Protein AF-A0A378MWY9-F1 (afdb_monomer_lite)

Secondary structure (DSSP, 8-state):
-HHHHHHHHHHHHHT-----PPPP-TTSPPP--EEEEEEEEEEETTEEEEEEEEGGGGTTSEEEEEEEES-HHHHHHTHHHHHHHHHTT--TTTEEEEEEEEGGGSPTT-HHHH--

Sequence (116 aa):
MKKLFAQAVIFGAFFASSAFAHNVQLNQALPAVSVAKDGELAVAGGKVSYKNWHSSSLAGKVRVIHHFAGRSSVKEKNEDLMTAIKNAGFDRSKYQTVTIVNADDAIVGTGVFVKK

InterPro domains:
  IPR006513 YtfJ-like family [PF09695] (24-115)

Radius of gyration: 20.91 Å; chains: 1; bounding box: 56×40×54 Å

Structure (mmCIF, N/CA/C/O backbone):
data_AF-A0A378MWY9-F1
#
_entry.id   AF-A0A378MWY9-F1
#
loop_
_atom_site.group_PDB
_atom_site.id
_atom_site.type_symbol
_atom_site.label_atom_id
_atom_site.label_alt_id
_atom_site.label_comp_id
_atom_site.label_asym_id
_atom_site.label_entity_id
_atom_site.label_seq_id
_atom_site.pdbx_PDB_ins_code
_atom_site.Cartn_x
_atom_site.Cartn_y
_atom_site.Cartn_z
_atom_site.occupancy
_atom_site.B_iso_or_equiv
_atom_site.auth_seq_id
_atom_site.auth_comp_id
_atom_site.auth_asym_id
_atom_site.auth_atom_id
_atom_site.pdbx_PDB_model_num
ATOM 1 N N . MET A 1 1 ? 40.219 15.656 -35.833 1.00 62.19 1 MET A N 1
ATOM 2 C CA . MET A 1 1 ? 38.951 16.008 -35.149 1.00 62.19 1 MET A CA 1
ATO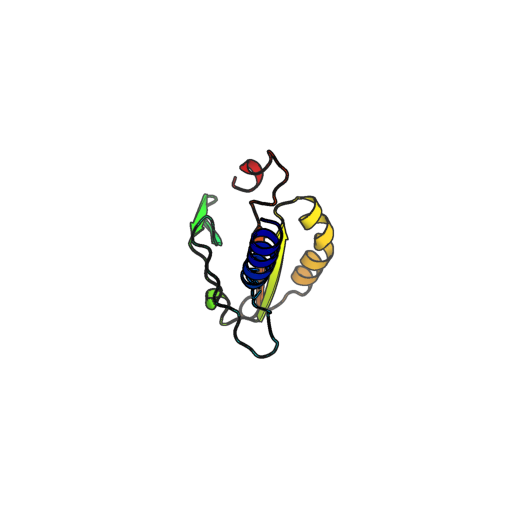M 3 C C . MET A 1 1 ? 37.851 14.958 -35.323 1.00 62.19 1 MET A C 1
ATOM 5 O O . MET A 1 1 ? 37.412 14.430 -34.315 1.00 62.19 1 MET A O 1
ATOM 9 N N . LYS A 1 2 ? 37.458 14.559 -36.546 1.00 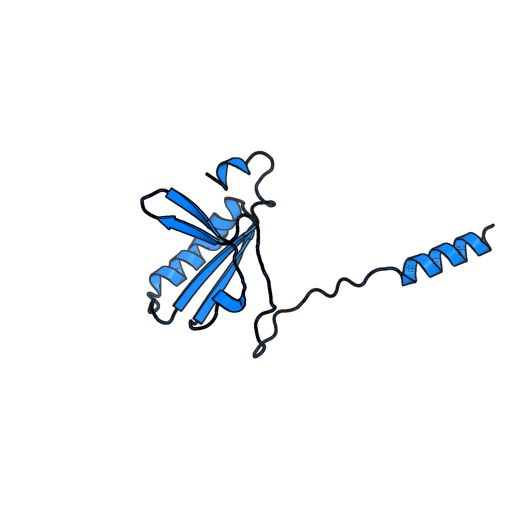66.44 2 LYS A N 1
ATOM 10 C CA . LYS A 1 2 ? 36.389 13.549 -36.762 1.00 66.44 2 LYS A CA 1
ATOM 11 C C . LYS A 1 2 ? 36.618 12.190 -36.065 1.00 66.44 2 LYS A C 1
ATOM 13 O O . LYS A 1 2 ? 35.679 11.634 -35.515 1.00 66.44 2 LYS A O 1
ATOM 18 N N . LYS A 1 3 ? 37.859 11.678 -36.034 1.00 66.31 3 LYS A N 1
ATOM 19 C CA . LYS A 1 3 ? 38.202 10.404 -35.362 1.00 66.31 3 LYS A CA 1
ATOM 20 C C . LYS A 1 3 ? 38.092 10.470 -33.831 1.00 66.31 3 LYS A C 1
ATOM 22 O O . LYS A 1 3 ? 37.568 9.545 -33.230 1.00 66.31 3 LYS A O 1
ATOM 27 N N . LEU A 1 4 ? 38.514 11.585 -33.229 1.00 74.25 4 LEU A N 1
ATOM 28 C CA . LEU A 1 4 ? 38.391 11.832 -31.785 1.00 74.25 4 LEU A CA 1
ATOM 29 C C . LEU A 1 4 ? 36.921 11.978 -31.370 1.00 74.25 4 LEU A C 1
ATOM 31 O O . LEU A 1 4 ? 36.517 11.467 -30.334 1.00 74.25 4 LEU A O 1
ATOM 35 N N . PHE A 1 5 ? 36.106 12.610 -32.221 1.00 78.12 5 PHE A N 1
ATOM 36 C CA . PHE A 1 5 ? 34.663 12.714 -32.013 1.00 78.12 5 PHE A CA 1
ATOM 37 C C . PHE A 1 5 ? 33.973 11.344 -32.096 1.00 78.12 5 PHE A C 1
ATOM 39 O O . PHE A 1 5 ? 33.188 10.996 -31.222 1.00 78.12 5 PHE A O 1
ATOM 46 N N . ALA A 1 6 ? 34.320 10.524 -33.095 1.00 76.94 6 ALA A N 1
ATOM 47 C CA . ALA A 1 6 ? 33.801 9.161 -33.214 1.00 76.94 6 ALA A CA 1
ATOM 48 C C . ALA A 1 6 ? 34.198 8.274 -32.018 1.00 76.94 6 ALA A C 1
ATOM 50 O O . ALA A 1 6 ? 33.368 7.527 -31.509 1.00 76.94 6 ALA A O 1
ATOM 51 N N . GLN A 1 7 ? 35.436 8.394 -31.524 1.00 79.19 7 GLN A N 1
ATOM 52 C CA . GLN A 1 7 ? 35.881 7.689 -30.318 1.00 79.19 7 GLN A CA 1
ATOM 53 C C . GLN A 1 7 ? 35.114 8.145 -29.070 1.00 79.19 7 GLN A C 1
ATOM 55 O O . GLN A 1 7 ? 34.676 7.297 -28.298 1.00 79.19 7 GLN A O 1
ATOM 60 N N . ALA A 1 8 ? 34.883 9.449 -28.893 1.00 81.94 8 ALA A N 1
ATOM 61 C CA . ALA A 1 8 ? 34.110 9.974 -27.766 1.00 81.94 8 ALA A CA 1
ATOM 62 C C . ALA A 1 8 ? 32.649 9.483 -27.768 1.00 81.94 8 ALA A C 1
ATOM 64 O O . ALA A 1 8 ? 32.116 9.146 -26.714 1.00 81.94 8 ALA A O 1
ATOM 65 N N . VAL A 1 9 ? 32.021 9.375 -28.945 1.00 82.88 9 VAL A N 1
ATOM 66 C CA . VAL A 1 9 ? 30.661 8.824 -29.087 1.00 82.88 9 VAL A CA 1
ATOM 67 C C . VAL A 1 9 ? 30.618 7.339 -28.711 1.00 82.88 9 VAL A C 1
ATOM 69 O O . VAL A 1 9 ? 29.719 6.920 -27.984 1.00 82.88 9 VAL A O 1
ATOM 72 N N . ILE A 1 10 ? 31.604 6.548 -29.147 1.00 79.00 10 ILE A N 1
ATOM 73 C CA . ILE A 1 10 ? 31.685 5.116 -28.816 1.00 79.00 10 ILE A CA 1
ATOM 74 C C . ILE A 1 10 ? 31.923 4.914 -27.312 1.00 79.00 10 ILE A C 1
ATOM 76 O O . ILE A 1 10 ? 31.248 4.092 -26.697 1.00 79.00 10 ILE A O 1
ATOM 80 N N . PHE A 1 11 ? 32.819 5.691 -26.693 1.00 79.25 11 PHE A N 1
ATOM 81 C CA . PHE A 1 11 ? 33.035 5.635 -25.242 1.00 79.25 11 PHE A CA 1
ATOM 82 C C . PHE A 1 11 ? 31.798 6.078 -24.448 1.00 79.25 11 PHE A C 1
ATOM 84 O O . PHE A 1 11 ? 31.466 5.442 -23.451 1.00 79.25 11 PHE A O 1
ATOM 91 N N . GLY A 1 12 ? 31.073 7.106 -24.901 1.00 77.38 12 GLY A N 1
ATOM 92 C CA . GLY A 1 12 ? 29.821 7.540 -24.271 1.00 77.38 12 GLY A CA 1
ATOM 93 C C . GLY A 1 12 ? 28.719 6.475 -24.309 1.00 77.38 12 GLY A C 1
ATOM 94 O O . GLY A 1 12 ? 27.985 6.322 -23.337 1.00 77.38 12 GLY A O 1
ATOM 95 N N . ALA A 1 13 ? 28.643 5.685 -25.385 1.00 74.88 13 ALA A N 1
ATOM 96 C CA . ALA A 1 13 ? 27.676 4.592 -25.504 1.00 74.88 13 ALA A CA 1
ATOM 97 C C . ALA A 1 13 ? 27.953 3.426 -24.531 1.00 74.88 13 ALA A C 1
ATOM 99 O O . ALA A 1 13 ? 27.009 2.800 -24.054 1.00 74.88 13 ALA A O 1
ATOM 100 N N . PHE A 1 14 ? 29.219 3.167 -24.174 1.00 70.69 14 PHE A N 1
ATOM 101 C CA . PHE A 1 14 ? 29.580 2.167 -23.154 1.00 70.69 14 PHE A CA 1
ATOM 102 C C . PHE A 1 14 ? 29.235 2.600 -21.718 1.00 70.69 14 PHE A C 1
ATOM 104 O O . PHE A 1 14 ? 29.131 1.749 -20.838 1.00 70.69 14 PHE A O 1
ATOM 111 N N . PHE A 1 15 ? 29.015 3.898 -21.482 1.00 68.06 15 PHE A N 1
ATOM 112 C CA . PHE A 1 15 ? 28.548 4.445 -20.203 1.00 68.06 15 PHE A CA 1
ATOM 113 C C . PHE A 1 15 ? 27.022 4.588 -20.120 1.00 68.06 15 PHE A C 1
ATOM 115 O O . PHE A 1 15 ? 26.515 5.192 -19.173 1.00 68.06 15 PHE A O 1
ATOM 122 N N . ALA A 1 16 ? 26.267 4.029 -21.072 1.00 71.62 16 ALA A N 1
ATOM 123 C CA . ALA A 1 16 ? 24.821 3.923 -20.941 1.00 71.62 16 ALA A CA 1
ATOM 124 C C . ALA A 1 16 ? 24.489 2.982 -19.770 1.00 71.62 16 ALA A C 1
ATOM 126 O O . ALA A 1 16 ? 24.458 1.759 -19.914 1.00 71.62 16 ALA A O 1
ATOM 127 N N . SER A 1 17 ? 24.283 3.564 -18.588 1.00 66.38 17 SER A N 1
ATOM 128 C CA . SER A 1 17 ? 23.894 2.854 -17.376 1.00 66.38 17 SER A CA 1
ATOM 129 C C . SER A 1 17 ? 22.638 2.038 -17.651 1.00 66.38 17 SER A C 1
ATOM 131 O O . SER A 1 17 ? 21.541 2.580 -17.783 1.00 66.38 17 SER A O 1
ATOM 133 N N . SER A 1 18 ? 22.796 0.721 -17.734 1.00 66.56 18 SER A N 1
ATOM 134 C CA . SER A 1 18 ? 21.660 -0.189 -17.708 1.00 66.56 18 SER A CA 1
ATOM 135 C C . SER A 1 18 ? 21.041 -0.078 -16.320 1.00 66.56 18 SER A C 1
ATOM 137 O O . SER A 1 18 ? 21.616 -0.537 -15.334 1.00 66.56 18 SER A O 1
ATOM 139 N N . ALA A 1 19 ? 19.900 0.599 -16.218 1.00 64.38 19 ALA A N 1
ATOM 140 C CA . ALA A 1 19 ? 19.130 0.607 -14.988 1.00 64.38 19 ALA A CA 1
ATOM 141 C C . ALA A 1 19 ? 18.577 -0.808 -14.778 1.00 64.38 19 ALA A C 1
ATOM 143 O O . ALA A 1 19 ? 17.622 -1.218 -15.438 1.00 64.38 19 ALA A O 1
ATOM 144 N N . PHE A 1 20 ? 19.198 -1.577 -13.884 1.00 65.12 20 PHE A N 1
ATOM 145 C CA . PHE A 1 20 ? 18.664 -2.861 -13.447 1.00 65.12 20 PHE A CA 1
ATOM 146 C C . PHE A 1 20 ? 17.429 -2.604 -12.583 1.00 65.12 20 PHE A C 1
ATOM 148 O O . PHE A 1 20 ? 17.521 -2.433 -11.369 1.00 65.12 20 PHE A O 1
ATOM 155 N N . ALA A 1 21 ? 16.260 -2.536 -13.217 1.00 69.62 21 ALA A N 1
ATOM 156 C CA . ALA A 1 21 ? 15.003 -2.532 -12.490 1.00 69.62 21 ALA A CA 1
ATOM 157 C C . ALA A 1 21 ? 14.846 -3.887 -11.782 1.00 69.62 21 ALA A C 1
ATOM 159 O O . ALA A 1 21 ? 14.890 -4.943 -12.417 1.00 69.62 21 ALA A O 1
ATOM 160 N N . HIS A 1 22 ? 14.683 -3.867 -10.459 1.00 70.25 22 HIS A N 1
ATOM 161 C CA . HIS A 1 22 ? 14.373 -5.080 -9.714 1.00 70.25 22 HIS A CA 1
ATOM 162 C C . HIS A 1 22 ? 12.980 -5.575 -10.106 1.00 70.25 22 HIS A C 1
ATOM 164 O O . HIS A 1 22 ? 11.988 -4.871 -9.929 1.00 70.25 22 HIS A O 1
ATOM 170 N N . ASN A 1 23 ? 12.910 -6.805 -10.611 1.00 79.25 23 ASN A 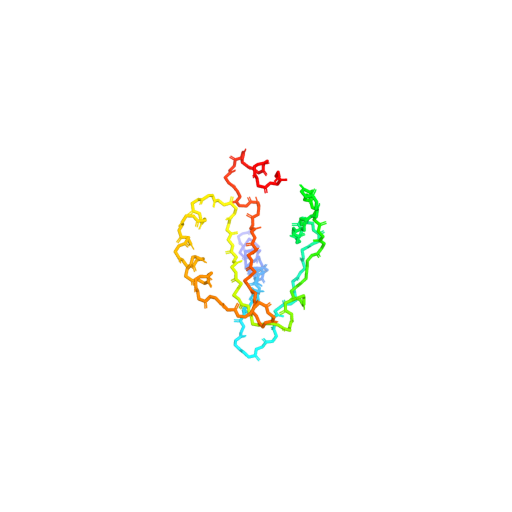N 1
ATOM 171 C CA . ASN A 1 23 ? 11.645 -7.464 -10.907 1.00 79.25 23 ASN A CA 1
ATOM 172 C C . ASN A 1 23 ? 11.154 -8.237 -9.684 1.00 79.25 23 ASN A C 1
ATOM 174 O O . ASN A 1 23 ? 11.933 -8.901 -8.999 1.00 79.25 23 ASN A O 1
ATOM 178 N N . VAL A 1 24 ? 9.846 -8.189 -9.441 1.00 85.44 24 VAL A N 1
ATOM 179 C CA . VAL A 1 24 ? 9.205 -9.097 -8.488 1.00 85.44 24 VAL A CA 1
ATOM 180 C C . VAL A 1 24 ? 9.175 -10.485 -9.117 1.00 85.44 24 VAL A C 1
ATOM 182 O O . VAL A 1 24 ? 8.676 -10.657 -10.228 1.00 85.44 24 VAL A O 1
ATOM 185 N N . GLN A 1 25 ? 9.728 -11.470 -8.416 1.00 88.50 25 GLN A N 1
ATOM 186 C CA . GLN A 1 25 ? 9.787 -12.856 -8.869 1.00 88.50 25 GLN A CA 1
ATOM 187 C C . GLN A 1 25 ? 8.909 -13.740 -7.987 1.00 88.50 25 GLN A C 1
ATOM 189 O O . GLN A 1 25 ? 8.820 -13.544 -6.774 1.00 88.50 25 GLN A O 1
ATOM 194 N N . LEU A 1 26 ? 8.265 -14.731 -8.601 1.00 91.88 26 LEU A N 1
ATOM 195 C CA . LEU A 1 26 ? 7.504 -15.734 -7.864 1.00 91.88 26 LEU A CA 1
ATOM 196 C C . LEU A 1 26 ? 8.431 -16.534 -6.940 1.00 91.88 26 LEU A C 1
ATOM 198 O O . LEU A 1 26 ? 9.564 -16.842 -7.306 1.00 91.88 26 LEU A O 1
ATOM 202 N N . ASN A 1 27 ? 7.926 -16.904 -5.762 1.00 92.25 27 ASN A N 1
ATOM 203 C CA . ASN A 1 27 ? 8.646 -17.694 -4.754 1.00 92.25 27 ASN A CA 1
ATOM 204 C C . ASN A 1 27 ? 9.962 -17.066 -4.254 1.00 92.25 27 ASN A C 1
ATOM 206 O O . ASN A 1 27 ? 10.793 -17.764 -3.680 1.00 92.25 27 ASN A O 1
ATOM 210 N N . GLN A 1 28 ? 10.152 -15.760 -4.453 1.00 90.69 28 GLN A N 1
ATOM 211 C CA . GLN A 1 28 ? 11.266 -14.995 -3.899 1.00 90.69 28 GLN A CA 1
ATOM 212 C C . GLN A 1 28 ? 10.769 -14.017 -2.836 1.00 90.69 28 GLN A C 1
ATOM 214 O O . GLN A 1 28 ? 9.598 -13.629 -2.815 1.00 90.69 28 GLN A O 1
ATOM 219 N N . ALA A 1 29 ? 11.671 -13.608 -1.944 1.00 88.00 29 ALA A N 1
ATOM 220 C CA . ALA A 1 29 ? 11.380 -12.526 -1.016 1.00 88.00 29 ALA A CA 1
ATOM 221 C C . ALA A 1 29 ? 11.095 -11.227 -1.785 1.00 88.00 29 ALA A C 1
ATOM 223 O O . ALA A 1 29 ? 11.669 -10.973 -2.847 1.00 88.00 29 ALA A O 1
ATOM 224 N N . LEU A 1 30 ? 10.220 -10.384 -1.231 1.00 87.62 30 LEU A N 1
ATOM 225 C CA . LEU A 1 30 ? 9.999 -9.053 -1.788 1.00 87.62 30 LEU A CA 1
ATOM 226 C C . LEU A 1 30 ? 11.306 -8.245 -1.741 1.00 87.62 30 LEU A C 1
ATOM 228 O O . LEU A 1 30 ? 12.004 -8.296 -0.723 1.00 87.62 30 LEU A O 1
ATOM 232 N N . PRO A 1 31 ? 11.614 -7.456 -2.786 1.00 88.50 31 PRO A N 1
ATOM 233 C CA . PRO A 1 31 ? 12.729 -6.523 -2.745 1.00 88.50 31 PRO A CA 1
ATOM 234 C C . PRO A 1 31 ? 12.661 -5.611 -1.514 1.00 88.50 31 PRO A C 1
ATOM 236 O O . PRO A 1 31 ? 11.585 -5.149 -1.111 1.00 88.50 31 PRO A O 1
ATOM 239 N N . ALA A 1 32 ? 13.820 -5.346 -0.910 1.00 89.69 32 ALA A N 1
ATOM 240 C CA . ALA A 1 32 ? 13.929 -4.405 0.195 1.00 89.69 32 ALA A CA 1
ATOM 241 C C . ALA A 1 32 ? 13.689 -2.984 -0.333 1.00 89.69 32 ALA A C 1
ATOM 243 O O . ALA A 1 32 ? 14.456 -2.477 -1.148 1.00 89.69 32 ALA A O 1
ATOM 244 N N . VAL A 1 33 ? 12.605 -2.356 0.120 1.00 87.81 33 VAL A N 1
ATOM 245 C CA . VAL A 1 33 ? 12.231 -0.988 -0.249 1.00 87.81 33 VAL A CA 1
ATOM 246 C C . VAL A 1 33 ? 11.878 -0.242 1.023 1.00 87.81 33 VAL A C 1
ATOM 248 O O . VAL A 1 33 ? 11.146 -0.765 1.866 1.00 87.81 33 VAL A O 1
ATOM 251 N N . SER A 1 34 ? 12.376 0.984 1.146 1.00 90.44 34 SER A N 1
ATOM 252 C CA . SER A 1 34 ? 12.079 1.880 2.254 1.00 90.44 34 SER A CA 1
ATOM 253 C C . SER A 1 34 ? 11.550 3.215 1.738 1.00 90.44 34 SER A C 1
ATOM 255 O O . SER A 1 34 ? 11.995 3.727 0.713 1.00 90.44 34 SER A O 1
ATOM 257 N N . VAL A 1 35 ? 10.582 3.779 2.455 1.00 87.88 35 VAL A N 1
ATOM 258 C CA . VAL A 1 35 ? 10.050 5.122 2.210 1.00 87.88 35 VAL A CA 1
ATOM 259 C C . VAL A 1 35 ? 10.217 5.908 3.502 1.00 87.88 35 VAL A C 1
ATOM 261 O O . VAL A 1 35 ? 9.472 5.719 4.464 1.00 87.88 35 VAL A O 1
ATOM 264 N N . ALA A 1 36 ? 11.259 6.737 3.545 1.00 87.75 36 ALA A N 1
ATOM 265 C CA . ALA A 1 36 ? 11.661 7.471 4.746 1.00 87.75 36 ALA A CA 1
ATOM 266 C C . ALA A 1 36 ? 10.884 8.779 4.960 1.00 87.75 36 ALA A C 1
ATOM 268 O O . ALA A 1 36 ? 10.841 9.292 6.071 1.00 87.75 36 ALA A O 1
ATOM 269 N N . LYS A 1 37 ? 10.279 9.339 3.909 1.00 85.62 37 LYS A N 1
ATOM 270 C CA . LYS A 1 37 ? 9.502 10.579 3.977 1.00 85.62 37 LYS A CA 1
ATOM 271 C C . LYS A 1 37 ? 8.070 10.293 3.563 1.00 85.62 37 LYS A C 1
ATOM 273 O O . LYS A 1 37 ? 7.868 9.690 2.517 1.00 85.62 37 LYS A O 1
ATOM 278 N N . ASP A 1 38 ? 7.112 10.742 4.372 1.00 84.94 38 ASP A N 1
ATOM 279 C CA . ASP A 1 38 ? 5.677 10.586 4.113 1.00 84.94 38 ASP A CA 1
ATOM 280 C C . ASP A 1 38 ? 5.285 9.128 3.781 1.00 84.94 38 ASP A C 1
ATOM 282 O O . ASP A 1 38 ? 4.504 8.885 2.870 1.00 84.94 38 ASP A O 1
ATOM 286 N N . GLY A 1 39 ? 5.880 8.158 4.491 1.00 88.88 39 GLY A N 1
ATOM 287 C CA . GLY A 1 39 ? 5.746 6.727 4.207 1.00 88.88 39 GLY A CA 1
ATOM 288 C C . GLY A 1 39 ? 4.359 6.165 4.525 1.00 88.88 39 GLY A C 1
ATOM 289 O O . GLY A 1 39 ? 3.412 6.310 3.761 1.00 88.88 39 GLY A O 1
ATOM 290 N N . GLU A 1 40 ? 4.227 5.458 5.644 1.00 89.44 40 GLU A N 1
ATOM 291 C CA . GLU A 1 40 ? 2.938 4.897 6.044 1.00 89.44 40 GLU A CA 1
ATOM 292 C C . GLU A 1 40 ? 2.106 5.950 6.770 1.00 89.44 40 GLU A C 1
ATOM 294 O O . GLU A 1 40 ? 2.570 6.581 7.723 1.00 89.44 40 GLU A O 1
ATOM 299 N N . LEU A 1 41 ? 0.857 6.091 6.333 1.00 88.31 41 LEU A N 1
ATOM 300 C CA . LEU A 1 41 ? -0.136 6.953 6.949 1.00 88.31 41 LEU A CA 1
ATOM 301 C C . LEU A 1 41 ? -0.783 6.230 8.137 1.00 88.31 41 LEU A C 1
ATOM 303 O O . LEU A 1 41 ? -1.381 5.165 7.980 1.00 88.31 41 LEU A O 1
ATOM 307 N N . ALA A 1 42 ? -0.691 6.820 9.325 1.00 86.56 42 ALA A N 1
ATOM 308 C CA . ALA A 1 42 ? -1.377 6.372 10.528 1.00 86.56 42 ALA A CA 1
ATOM 309 C C . ALA A 1 42 ? -2.450 7.391 10.928 1.00 86.56 42 ALA A C 1
ATOM 311 O O . ALA A 1 42 ? -2.208 8.596 10.939 1.00 86.56 42 ALA A O 1
ATOM 312 N N . VAL A 1 43 ? -3.642 6.901 11.274 1.00 84.19 43 VAL A N 1
ATOM 313 C CA . VAL A 1 43 ? -4.744 7.738 11.765 1.00 84.19 43 VAL A CA 1
ATOM 314 C C . VAL A 1 43 ? -5.034 7.363 13.209 1.00 84.19 43 VAL A C 1
ATOM 316 O O . VAL A 1 43 ? -5.462 6.244 13.489 1.00 84.19 43 VAL A O 1
ATOM 319 N N . ALA A 1 44 ? -4.816 8.303 14.126 1.00 83.56 44 ALA A N 1
ATOM 320 C CA . ALA A 1 44 ? -5.119 8.141 15.544 1.00 83.56 44 ALA A CA 1
ATOM 321 C C . ALA A 1 44 ? -5.894 9.364 16.047 1.00 83.56 44 ALA A C 1
ATOM 323 O O . ALA A 1 44 ? -5.423 10.495 15.943 1.00 83.56 44 ALA A O 1
ATOM 324 N N . GLY A 1 45 ? -7.108 9.147 16.565 1.00 84.00 45 GLY A N 1
ATOM 325 C CA . GLY A 1 45 ? -7.948 10.226 17.102 1.00 84.00 45 GLY A CA 1
ATOM 326 C C . GLY A 1 45 ? -8.259 11.338 16.090 1.00 84.00 45 GLY A C 1
ATOM 327 O O . GLY A 1 45 ? -8.283 12.507 16.459 1.00 84.00 45 GLY A O 1
ATOM 328 N N . GLY A 1 46 ? -8.415 10.991 14.806 1.00 84.94 46 GLY A N 1
ATOM 329 C CA . GLY A 1 46 ? -8.666 11.951 13.722 1.00 84.94 46 GLY A CA 1
ATOM 330 C C . GLY A 1 46 ? -7.439 12.742 13.257 1.00 84.94 46 GLY A C 1
ATOM 331 O O . GLY A 1 46 ? -7.555 13.538 12.330 1.00 84.94 46 GLY A O 1
ATOM 332 N N . LYS A 1 47 ? -6.263 12.522 13.856 1.00 85.19 47 LYS A N 1
ATOM 333 C CA . LYS A 1 47 ? -5.001 13.115 13.405 1.00 85.19 47 LYS A CA 1
ATOM 334 C C . LYS A 1 47 ? -4.263 12.145 12.495 1.00 85.19 47 LYS A C 1
ATOM 336 O O . LYS A 1 47 ? -4.102 10.971 12.832 1.00 85.19 47 LYS A O 1
ATOM 341 N N . VAL A 1 48 ? -3.808 12.668 11.363 1.00 86.00 48 VAL A N 1
ATOM 342 C CA . VAL A 1 48 ? -2.958 11.958 10.410 1.00 86.00 48 VAL A CA 1
ATOM 343 C C . VAL A 1 48 ? -1.499 12.160 10.808 1.00 86.00 48 VAL A C 1
ATOM 34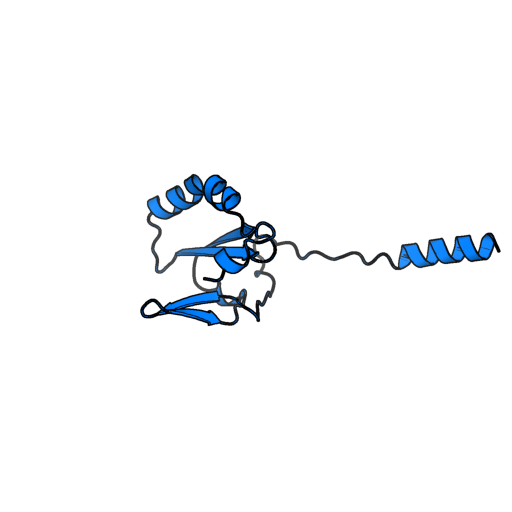5 O O . VAL A 1 48 ? -1.060 13.289 11.031 1.00 86.00 48 VAL A O 1
ATOM 348 N N . SER A 1 49 ? -0.743 11.072 10.899 1.00 88.94 49 SER A N 1
ATOM 349 C CA . SER A 1 49 ? 0.710 11.097 11.045 1.00 88.94 49 SER A CA 1
ATOM 350 C C . SER A 1 49 ? 1.365 10.187 10.014 1.00 88.94 49 SER A C 1
ATOM 352 O O . SER A 1 49 ? 0.765 9.224 9.537 1.00 88.94 49 SER A O 1
ATOM 354 N N . TYR A 1 50 ? 2.607 10.506 9.664 1.00 89.50 50 TYR A N 1
ATOM 355 C CA . TYR A 1 50 ? 3.404 9.719 8.734 1.00 89.50 50 TYR A CA 1
ATOM 356 C C . TYR A 1 50 ? 4.565 9.081 9.482 1.00 89.50 50 TYR A C 1
ATOM 358 O O . TYR A 1 50 ? 5.205 9.723 10.318 1.00 89.50 50 TYR A O 1
ATOM 366 N N . LYS A 1 51 ? 4.851 7.823 9.166 1.00 91.12 51 LYS A N 1
ATOM 367 C CA . LYS A 1 51 ? 6.023 7.106 9.675 1.00 91.12 51 LYS A CA 1
ATOM 368 C C . LYS A 1 51 ? 6.802 6.486 8.524 1.00 91.12 51 LYS A C 1
ATOM 370 O O . LYS A 1 51 ? 6.257 6.247 7.447 1.00 91.12 51 LYS A O 1
ATOM 375 N N . ASN A 1 52 ? 8.071 6.187 8.770 1.00 92.69 52 ASN A N 1
ATOM 376 C CA . ASN A 1 52 ? 8.883 5.449 7.810 1.00 92.69 52 ASN A CA 1
ATOM 377 C C . ASN A 1 52 ? 8.224 4.099 7.517 1.00 92.69 52 ASN A C 1
ATOM 379 O O . ASN A 1 52 ? 7.766 3.408 8.430 1.00 92.69 52 ASN A O 1
ATOM 383 N N . TRP A 1 53 ? 8.209 3.719 6.246 1.00 92.44 53 TRP A N 1
ATOM 384 C CA . TRP A 1 53 ? 7.679 2.436 5.803 1.00 92.44 53 TRP A CA 1
ATOM 385 C C . TRP A 1 53 ? 8.789 1.573 5.204 1.00 92.44 53 TRP A C 1
ATOM 387 O O . TRP A 1 53 ? 9.712 2.091 4.576 1.00 92.44 53 TRP A O 1
ATOM 397 N N . HIS A 1 54 ? 8.700 0.256 5.393 1.00 93.31 54 HIS A N 1
ATOM 398 C CA . HIS A 1 54 ? 9.639 -0.714 4.830 1.00 93.31 54 HIS A CA 1
ATOM 399 C C . HIS A 1 54 ? 8.892 -1.950 4.314 1.00 93.31 54 HIS A C 1
ATOM 401 O O . HIS A 1 54 ? 7.965 -2.424 4.978 1.00 93.31 54 HIS A O 1
ATOM 407 N N . SER A 1 55 ? 9.312 -2.525 3.184 1.00 91.56 55 SER A N 1
ATOM 408 C CA . SER A 1 55 ? 8.658 -3.699 2.577 1.00 91.56 55 SER A CA 1
ATOM 409 C C . SER A 1 55 ? 8.663 -4.940 3.479 1.00 91.56 55 SER A C 1
ATOM 411 O O . SER A 1 55 ? 7.745 -5.752 3.418 1.00 91.56 55 SER A O 1
ATOM 413 N N . SER A 1 56 ? 9.625 -5.059 4.396 1.00 91.94 56 SER A N 1
ATOM 414 C CA . SER A 1 56 ? 9.649 -6.126 5.415 1.00 91.94 56 SER A CA 1
ATOM 415 C C . SER A 1 56 ? 8.473 -6.073 6.402 1.00 91.94 56 SER A C 1
ATOM 417 O O . SER A 1 56 ? 8.112 -7.105 6.965 1.00 91.94 56 SER A O 1
ATOM 419 N N . SER A 1 57 ? 7.811 -4.918 6.569 1.00 91.06 57 SER A N 1
ATOM 420 C CA . SER A 1 57 ? 6.571 -4.805 7.363 1.00 91.06 57 SER A CA 1
ATOM 421 C C . SER A 1 57 ? 5.406 -5.613 6.770 1.00 91.06 57 SER A C 1
ATOM 423 O O . SER A 1 57 ? 4.393 -5.857 7.431 1.00 91.06 57 SER A O 1
ATOM 425 N N . LEU A 1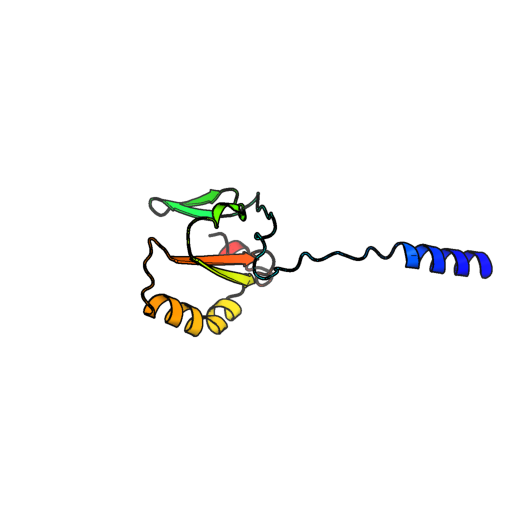 58 ? 5.553 -6.067 5.521 1.00 91.81 58 LEU A N 1
ATOM 426 C CA . LEU A 1 58 ? 4.589 -6.892 4.806 1.00 91.81 58 LEU A CA 1
ATOM 427 C C . LEU A 1 58 ? 4.698 -8.387 5.130 1.00 91.81 58 LEU A C 1
ATOM 429 O O . LEU A 1 58 ? 4.031 -9.192 4.487 1.00 91.81 58 LEU A O 1
ATOM 433 N N . ALA A 1 59 ? 5.502 -8.799 6.107 1.00 91.62 59 ALA A N 1
ATOM 434 C CA . ALA A 1 59 ? 5.518 -10.189 6.556 1.00 91.62 59 ALA A CA 1
ATOM 435 C C . ALA A 1 59 ? 4.227 -10.562 7.325 1.00 91.62 59 ALA A C 1
ATOM 437 O O . ALA A 1 59 ? 3.467 -9.701 7.782 1.00 91.62 59 ALA A O 1
ATOM 438 N N . GLY A 1 60 ? 3.932 -11.860 7.435 1.00 93.81 60 GLY A N 1
ATOM 439 C CA . GLY A 1 60 ? 2.935 -12.405 8.375 1.00 93.81 60 GLY A CA 1
ATOM 440 C C . GLY A 1 60 ? 1.459 -12.419 7.946 1.00 93.81 60 GLY A C 1
ATOM 441 O O . GLY A 1 60 ? 0.633 -12.940 8.684 1.00 93.81 60 GLY A O 1
ATOM 442 N N . LYS A 1 61 ? 1.105 -11.892 6.769 1.00 95.25 61 LYS A N 1
ATOM 443 C CA . LYS A 1 61 ? -0.252 -11.960 6.188 1.00 95.25 61 LYS A CA 1
ATOM 444 C C . LYS A 1 61 ? -0.164 -12.089 4.673 1.00 95.25 61 LYS A C 1
ATOM 446 O O . LYS A 1 61 ? 0.795 -11.605 4.067 1.00 95.25 61 LYS A O 1
ATOM 451 N N . VAL A 1 62 ? -1.195 -12.663 4.068 1.00 95.25 62 VAL A N 1
ATOM 452 C CA . VAL A 1 62 ? -1.428 -12.593 2.624 1.00 95.25 62 VAL A CA 1
ATOM 453 C C . VAL A 1 62 ? -1.845 -11.169 2.269 1.00 95.25 62 VAL A C 1
ATOM 455 O O . VAL A 1 62 ? -2.633 -10.548 2.984 1.00 95.25 62 VAL A O 1
ATOM 458 N N . ARG A 1 63 ? -1.296 -10.620 1.186 1.00 94.62 63 ARG A N 1
ATOM 459 C CA . ARG A 1 63 ? -1.534 -9.225 0.815 1.00 94.62 63 ARG A CA 1
ATOM 460 C C . ARG A 1 63 ? -1.735 -9.067 -0.681 1.00 94.62 63 ARG A C 1
ATOM 462 O O . ARG A 1 63 ? -1.062 -9.718 -1.471 1.00 94.62 63 ARG A O 1
ATOM 469 N N . VAL A 1 64 ? -2.626 -8.150 -1.044 1.00 93.19 64 VAL A N 1
ATOM 470 C CA . VAL A 1 64 ? -2.653 -7.541 -2.379 1.00 93.19 64 VAL A CA 1
A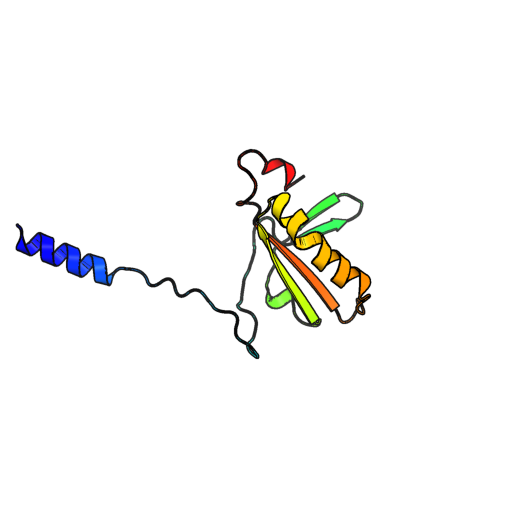TOM 471 C C . VAL A 1 64 ? -1.976 -6.184 -2.252 1.00 93.19 64 VAL A C 1
ATOM 473 O O . VAL A 1 64 ? -2.358 -5.394 -1.387 1.00 93.19 64 VAL A O 1
ATOM 476 N N . ILE A 1 65 ? -0.956 -5.939 -3.074 1.00 90.94 65 ILE A N 1
ATOM 477 C CA . ILE A 1 65 ? -0.211 -4.679 -3.085 1.00 90.94 65 ILE A CA 1
ATOM 478 C C . ILE A 1 65 ? -0.617 -3.900 -4.331 1.00 90.94 65 ILE A C 1
ATOM 480 O O . ILE A 1 65 ? -0.371 -4.336 -5.454 1.00 90.94 65 ILE A O 1
ATOM 484 N N . HIS A 1 66 ? -1.221 -2.738 -4.124 1.00 90.56 66 HIS A N 1
ATOM 485 C CA . HIS A 1 66 ? -1.528 -1.778 -5.170 1.00 90.56 66 HIS A CA 1
ATOM 486 C C . HIS A 1 66 ? -0.477 -0.677 -5.170 1.00 90.56 66 HIS A C 1
ATOM 488 O O . HIS A 1 66 ? -0.177 -0.112 -4.121 1.00 90.56 66 HIS A O 1
ATOM 494 N N . HIS A 1 67 ? 0.052 -0.347 -6.343 1.00 87.88 67 HIS A N 1
ATOM 495 C CA . HIS A 1 67 ? 0.884 0.832 -6.540 1.00 87.88 67 HIS A CA 1
ATOM 496 C C . HIS A 1 67 ? 0.180 1.752 -7.532 1.00 87.88 67 HIS A C 1
ATOM 498 O O . HIS A 1 67 ? 0.047 1.419 -8.709 1.00 87.88 67 HIS A O 1
ATOM 504 N N . PHE A 1 68 ? -0.329 2.874 -7.033 1.00 88.75 68 PHE A N 1
ATOM 505 C CA . PHE A 1 68 ? -1.183 3.791 -7.779 1.00 88.75 68 PHE A CA 1
ATOM 506 C C . PHE A 1 68 ? -0.559 5.182 -7.838 1.00 88.75 68 PHE A C 1
ATOM 508 O O . PHE A 1 68 ? 0.054 5.640 -6.878 1.00 88.75 68 PHE A O 1
ATOM 515 N N . ALA A 1 69 ? -0.763 5.887 -8.949 1.00 87.19 69 ALA A N 1
ATOM 516 C CA . ALA A 1 69 ? -0.509 7.322 -8.997 1.00 87.19 69 ALA A CA 1
ATOM 517 C C . ALA A 1 69 ? -1.534 8.072 -8.130 1.00 87.19 69 ALA A C 1
ATOM 519 O O . ALA A 1 69 ? -2.691 7.653 -8.030 1.00 87.19 69 ALA A O 1
ATOM 520 N N . GLY A 1 70 ? -1.136 9.201 -7.544 1.00 84.56 70 GLY A N 1
ATOM 521 C CA . GLY A 1 70 ? -1.974 10.074 -6.714 1.00 84.56 70 GLY A CA 1
ATOM 522 C C . GLY A 1 70 ? -3.055 10.853 -7.475 1.00 84.56 70 GLY A C 1
ATOM 523 O O . GLY A 1 70 ? -3.307 12.015 -7.167 1.00 84.56 70 GLY A O 1
ATOM 524 N N . ARG A 1 71 ? -3.692 10.246 -8.483 1.00 84.69 71 ARG A N 1
ATOM 525 C CA . ARG A 1 71 ? -4.713 10.866 -9.344 1.00 84.69 71 ARG A CA 1
ATOM 526 C C . ARG A 1 71 ? -6.098 10.312 -9.010 1.00 84.69 71 ARG A C 1
ATOM 528 O O . ARG A 1 71 ? -6.257 9.102 -8.854 1.00 84.69 71 ARG A O 1
ATOM 535 N N . SER A 1 72 ? -7.124 11.164 -8.981 1.00 79.56 72 SER A N 1
ATOM 536 C CA . SER A 1 72 ? -8.514 10.740 -8.725 1.00 79.56 72 SER A CA 1
ATOM 537 C C . SER A 1 72 ? -9.010 9.698 -9.733 1.00 79.56 72 SER A C 1
ATOM 539 O O . SER A 1 72 ? -9.601 8.695 -9.345 1.00 79.56 72 SER A O 1
ATOM 541 N N . SER A 1 73 ? -8.654 9.860 -11.008 1.00 84.75 73 SER A N 1
ATOM 542 C CA . SER A 1 73 ? -9.024 8.925 -12.077 1.00 84.75 73 SER A CA 1
ATOM 543 C C . SER A 1 73 ? -8.441 7.518 -11.904 1.00 84.75 73 SER A C 1
ATOM 545 O O . SER A 1 73 ? -8.986 6.555 -12.441 1.00 84.75 73 SER A O 1
ATOM 547 N N . VAL A 1 74 ? -7.342 7.360 -11.154 1.00 86.44 74 VAL A N 1
ATOM 548 C CA . VAL A 1 74 ? -6.790 6.033 -10.837 1.00 86.44 74 VAL A CA 1
ATOM 549 C C . VAL A 1 74 ? -7.647 5.335 -9.789 1.00 86.44 74 VAL A C 1
ATOM 551 O O . VAL A 1 74 ? -7.882 4.135 -9.909 1.00 86.44 74 VAL A O 1
ATOM 554 N N . LYS A 1 75 ? -8.165 6.075 -8.803 1.00 82.12 75 LYS A N 1
ATOM 555 C CA . LYS A 1 75 ? -9.102 5.532 -7.813 1.00 82.12 75 LYS A CA 1
ATOM 556 C C . LYS A 1 75 ? -10.376 5.026 -8.491 1.00 82.12 75 LYS A C 1
ATOM 558 O O . LYS A 1 75 ? -10.746 3.881 -8.262 1.00 82.12 75 LYS A O 1
ATOM 563 N N . GLU A 1 76 ? -10.987 5.849 -9.341 1.00 86.75 76 GLU A N 1
ATOM 564 C CA . GLU A 1 76 ? -12.233 5.522 -10.055 1.00 86.75 76 GLU A CA 1
ATOM 565 C C . GLU A 1 76 ? -12.086 4.245 -10.896 1.00 86.75 76 GLU A C 1
ATOM 567 O O . GLU A 1 76 ? -12.884 3.323 -10.780 1.00 86.75 76 GLU A O 1
ATOM 572 N N . LYS A 1 77 ? -10.996 4.119 -11.666 1.00 90.06 77 LYS A N 1
ATOM 573 C CA . LYS A 1 77 ? -10.744 2.930 -12.504 1.00 90.06 77 LYS A CA 1
ATOM 574 C C . LYS A 1 77 ? -10.553 1.627 -11.724 1.00 90.06 77 LYS A C 1
ATOM 576 O O . LYS A 1 77 ? -10.689 0.556 -12.305 1.00 90.06 77 LYS A O 1
ATOM 581 N N . ASN A 1 78 ? -10.174 1.706 -10.450 1.00 89.94 78 ASN A N 1
ATOM 582 C CA . ASN A 1 78 ? -9.893 0.538 -9.614 1.00 89.94 78 ASN A CA 1
ATOM 583 C C . ASN A 1 78 ? -10.986 0.293 -8.563 1.00 89.94 78 ASN A C 1
ATOM 585 O O . ASN A 1 78 ? -10.844 -0.609 -7.735 1.00 89.94 78 ASN A O 1
ATOM 589 N N . GLU A 1 79 ? -12.062 1.082 -8.569 1.00 91.06 79 GLU A N 1
ATOM 590 C CA . GLU A 1 79 ? -13.107 1.029 -7.548 1.00 91.06 79 GLU A CA 1
ATOM 591 C C . GLU A 1 79 ? -13.791 -0.340 -7.483 1.00 91.06 79 GLU A C 1
ATOM 593 O O . GLU A 1 79 ? -13.934 -0.892 -6.389 1.00 91.06 79 GLU A O 1
ATOM 598 N N . ASP A 1 80 ? -14.113 -0.930 -8.634 1.00 94.81 80 ASP A N 1
ATOM 599 C CA . ASP A 1 80 ? -14.749 -2.249 -8.711 1.00 94.81 80 ASP A CA 1
ATOM 600 C C . ASP A 1 80 ? -13.871 -3.345 -8.097 1.00 94.81 80 ASP A C 1
ATOM 602 O O . ASP A 1 80 ? -14.345 -4.156 -7.300 1.00 94.81 80 ASP A O 1
ATOM 606 N N . LEU A 1 81 ? -12.564 -3.332 -8.385 1.00 93.12 81 LEU A N 1
ATOM 607 C CA . LEU A 1 81 ? -11.605 -4.275 -7.803 1.00 93.12 81 LEU A CA 1
ATOM 608 C C . LEU A 1 81 ? -11.515 -4.109 -6.281 1.00 93.12 81 LEU A C 1
ATOM 610 O O . LEU A 1 81 ? -11.573 -5.090 -5.537 1.00 93.12 81 LEU A O 1
ATOM 614 N N . MET A 1 82 ? -11.394 -2.868 -5.807 1.00 92.00 82 MET A N 1
ATOM 615 C CA . MET A 1 82 ? -11.316 -2.577 -4.373 1.00 92.00 82 MET A CA 1
ATOM 616 C C . MET A 1 82 ? -12.599 -2.989 -3.647 1.00 92.00 82 MET A C 1
ATOM 618 O O . MET A 1 82 ? -12.542 -3.493 -2.523 1.00 92.00 82 MET A O 1
ATOM 622 N N . THR A 1 83 ? -13.751 -2.789 -4.281 1.00 94.88 83 THR A N 1
ATOM 623 C CA . THR A 1 83 ? -15.060 -3.193 -3.762 1.00 94.88 83 THR A CA 1
ATOM 624 C C . THR A 1 83 ? -15.189 -4.710 -3.726 1.00 94.88 83 THR A C 1
ATOM 626 O O . THR A 1 83 ? -15.576 -5.255 -2.694 1.00 94.88 83 THR A O 1
ATOM 629 N N . ALA A 1 84 ? -14.775 -5.413 -4.781 1.00 96.00 84 ALA A N 1
ATOM 630 C CA . ALA A 1 84 ? -14.773 -6.872 -4.814 1.00 96.00 84 ALA A CA 1
ATOM 631 C C . ALA A 1 84 ? -13.897 -7.475 -3.701 1.00 96.00 84 ALA A C 1
ATOM 633 O O . ALA A 1 84 ? -14.344 -8.372 -2.987 1.00 96.00 84 ALA A O 1
ATOM 634 N N . ILE A 1 85 ? -12.688 -6.942 -3.484 1.00 94.31 85 ILE A N 1
ATOM 635 C CA . ILE A 1 85 ? -11.791 -7.391 -2.403 1.00 94.31 85 ILE A CA 1
ATOM 636 C C . ILE A 1 85 ? -12.420 -7.162 -1.021 1.00 94.31 85 ILE A C 1
ATOM 638 O O . ILE A 1 85 ? -12.329 -8.030 -0.154 1.00 94.31 85 ILE A O 1
ATOM 642 N N . LYS A 1 86 ? -13.070 -6.010 -0.801 1.00 93.00 86 LYS A N 1
ATOM 643 C CA . LYS A 1 86 ? -13.780 -5.729 0.460 1.00 93.00 86 LYS A CA 1
ATOM 644 C C . LYS A 1 86 ? -14.942 -6.699 0.672 1.00 93.00 86 LYS A C 1
ATOM 646 O O . LYS A 1 86 ? -15.070 -7.261 1.758 1.00 93.00 86 LYS A O 1
ATOM 651 N N . ASN A 1 87 ? -15.749 -6.915 -0.364 1.00 97.19 87 ASN A N 1
ATOM 652 C CA . ASN A 1 87 ? -16.931 -7.775 -0.318 1.00 97.19 87 ASN A CA 1
ATOM 653 C C . ASN A 1 87 ? -16.575 -9.257 -0.152 1.00 97.19 87 ASN A C 1
ATOM 655 O O . ASN A 1 87 ? -17.366 -10.005 0.414 1.00 97.19 87 ASN A O 1
ATOM 659 N N . ALA A 1 88 ? -15.380 -9.676 -0.579 1.00 96.56 88 ALA A N 1
ATOM 660 C CA . ALA A 1 88 ? -14.878 -11.027 -0.344 1.00 96.56 88 ALA A CA 1
ATOM 661 C C . ALA A 1 88 ? -14.684 -11.351 1.151 1.00 96.56 88 ALA A C 1
ATOM 663 O O . ALA A 1 88 ? -14.580 -12.522 1.508 1.00 96.56 88 ALA A O 1
ATOM 664 N N . GLY A 1 89 ? -14.633 -10.340 2.032 1.00 95.12 89 GLY A N 1
ATOM 665 C CA . GLY A 1 89 ? -14.684 -10.550 3.480 1.00 95.12 89 GLY A CA 1
ATOM 666 C C . GLY A 1 89 ? -13.504 -11.345 4.041 1.00 95.12 89 GLY A C 1
ATOM 667 O O . GLY A 1 89 ? -13.673 -12.091 5.004 1.00 95.12 89 GLY A O 1
ATOM 668 N N . PHE A 1 90 ? -12.313 -11.216 3.442 1.00 96.31 90 PHE A N 1
ATOM 669 C CA . PHE A 1 90 ? -11.134 -11.959 3.883 1.00 96.31 90 PHE A CA 1
ATOM 670 C C . PHE A 1 90 ? -10.828 -11.731 5.371 1.00 96.31 90 PHE A C 1
ATOM 672 O O . PHE A 1 90 ? -10.894 -10.608 5.879 1.00 96.31 90 PHE A O 1
ATOM 679 N N . ASP A 1 91 ? -10.429 -12.806 6.055 1.00 96.62 91 ASP A N 1
ATOM 680 C CA . ASP A 1 91 ? -10.046 -12.787 7.467 1.00 96.62 91 ASP A CA 1
ATOM 681 C C . ASP A 1 91 ? -8.936 -11.754 7.715 1.00 96.62 91 ASP A C 1
ATOM 683 O O . ASP A 1 91 ? -7.802 -11.900 7.252 1.00 96.62 91 ASP A O 1
ATOM 687 N N . ARG A 1 92 ? -9.250 -10.712 8.491 1.00 92.69 92 ARG A N 1
ATOM 688 C CA . ARG A 1 92 ? -8.352 -9.573 8.751 1.00 92.69 92 ARG A CA 1
ATOM 689 C C . ARG A 1 92 ? -7.108 -9.955 9.557 1.00 92.69 92 ARG A C 1
ATOM 691 O O . ARG A 1 92 ? -6.135 -9.191 9.573 1.00 92.69 92 ARG A O 1
ATOM 698 N N . SER A 1 93 ? -7.113 -11.111 10.224 1.00 95.31 93 SER A N 1
ATOM 699 C CA . SER A 1 93 ? -5.925 -11.649 10.893 1.00 95.31 93 SER A CA 1
ATOM 700 C C . SER A 1 93 ? -4.931 -12.256 9.896 1.00 95.31 93 SER A C 1
ATOM 702 O O . SER A 1 93 ? -3.727 -12.184 10.128 1.00 95.31 93 SER A O 1
ATOM 704 N N . LYS A 1 94 ? -5.416 -12.753 8.749 1.00 96.25 94 LYS A N 1
ATOM 705 C CA . LYS A 1 94 ? -4.621 -13.456 7.726 1.00 96.25 94 LYS A CA 1
ATOM 706 C C . LYS A 1 94 ? -4.397 -12.650 6.452 1.00 96.25 94 LYS A C 1
ATOM 708 O O . LYS A 1 94 ? -3.467 -12.957 5.711 1.00 96.25 94 LYS A O 1
ATOM 713 N N . TYR A 1 95 ? -5.226 -11.640 6.198 1.00 96.81 95 TYR A N 1
ATOM 714 C CA . TYR A 1 95 ? -5.222 -10.843 4.976 1.00 96.81 95 TYR A CA 1
ATOM 715 C C . TYR A 1 95 ? -5.149 -9.339 5.248 1.00 96.81 95 TYR A C 1
ATOM 717 O O . TYR A 1 95 ? -5.737 -8.833 6.208 1.00 96.81 95 TYR A O 1
ATOM 725 N N . GLN A 1 96 ? -4.457 -8.610 4.367 1.00 94.38 96 GLN A N 1
ATOM 726 C CA . GLN A 1 96 ? -4.487 -7.149 4.332 1.00 94.38 96 GLN A CA 1
ATOM 727 C C . GLN A 1 96 ? -4.164 -6.598 2.935 1.00 94.38 96 GLN A C 1
ATOM 729 O O . GLN A 1 96 ? -3.139 -6.934 2.350 1.00 94.38 96 GLN A O 1
ATOM 734 N N . THR A 1 97 ? -4.987 -5.690 2.413 1.00 93.31 97 THR A N 1
ATOM 735 C CA . THR A 1 97 ? -4.639 -4.901 1.220 1.00 93.31 97 THR A CA 1
ATOM 736 C C . THR A 1 97 ? -3.675 -3.778 1.597 1.00 93.31 97 THR A C 1
ATOM 738 O O . THR A 1 97 ? -3.858 -3.123 2.626 1.00 93.31 97 THR A O 1
ATOM 741 N N . VAL A 1 98 ? -2.660 -3.538 0.769 1.00 90.69 98 VAL A N 1
ATOM 742 C CA . VAL A 1 98 ? -1.713 -2.429 0.924 1.00 90.69 98 VAL A CA 1
ATOM 743 C C . VAL A 1 98 ? -1.760 -1.574 -0.328 1.00 90.69 98 VAL A C 1
ATOM 745 O O . VAL A 1 98 ? -1.534 -2.076 -1.422 1.00 90.69 98 VAL A O 1
ATOM 748 N N . THR A 1 99 ? -2.032 -0.284 -0.163 1.00 90.06 99 THR A N 1
ATOM 749 C CA . THR A 1 99 ? -2.047 0.680 -1.264 1.00 90.06 99 THR A CA 1
ATOM 750 C C . THR A 1 99 ? -0.913 1.670 -1.067 1.00 90.06 99 THR A C 1
ATOM 752 O O . THR A 1 99 ? -0.905 2.422 -0.097 1.00 90.06 99 THR A O 1
ATOM 755 N N . ILE A 1 100 ? 0.037 1.660 -1.993 1.00 88.00 100 ILE A N 1
ATOM 756 C CA . ILE A 1 100 ? 1.134 2.617 -2.087 1.00 88.00 100 ILE A CA 1
ATOM 757 C C . ILE A 1 100 ? 0.718 3.663 -3.114 1.00 88.00 100 ILE A C 1
ATOM 759 O O . ILE A 1 100 ? 0.424 3.330 -4.264 1.00 88.00 100 ILE A O 1
ATOM 763 N N . VAL A 1 101 ? 0.674 4.922 -2.691 1.00 87.12 101 VAL A N 1
ATOM 764 C CA . VAL A 1 101 ? 0.270 6.040 -3.543 1.00 87.12 101 VAL A CA 1
ATOM 765 C C . VAL A 1 101 ? 1.493 6.886 -3.860 1.00 87.12 101 VAL A C 1
ATOM 767 O O . VAL A 1 101 ? 2.120 7.433 -2.956 1.00 87.12 101 VAL A O 1
ATOM 770 N N . ASN A 1 102 ? 1.815 7.024 -5.143 1.00 86.62 102 ASN A N 1
ATOM 771 C CA . ASN A 1 102 ? 2.807 7.989 -5.590 1.00 86.62 102 ASN A CA 1
ATOM 772 C C . ASN A 1 102 ? 2.190 9.396 -5.568 1.00 86.62 102 ASN A C 1
ATOM 774 O O . ASN A 1 102 ? 1.464 9.781 -6.487 1.00 86.62 102 ASN A O 1
ATOM 778 N N . ALA A 1 103 ? 2.477 10.149 -4.507 1.00 80.69 103 ALA A N 1
ATOM 779 C CA . ALA A 1 103 ? 1.981 11.510 -4.325 1.00 80.69 103 ALA A CA 1
ATOM 780 C C . ALA A 1 103 ? 2.616 12.531 -5.287 1.00 80.69 103 ALA A C 1
ATOM 782 O O . ALA A 1 103 ? 1.997 13.558 -5.556 1.00 80.69 103 ALA A O 1
ATOM 783 N N . ASP A 1 104 ? 3.809 12.256 -5.824 1.00 79.56 104 ASP A N 1
ATOM 784 C CA . ASP A 1 104 ? 4.467 13.143 -6.795 1.00 79.56 104 ASP A CA 1
ATOM 785 C C . ASP A 1 104 ? 3.806 13.058 -8.177 1.00 79.56 104 ASP A C 1
ATOM 787 O O . ASP A 1 104 ? 3.884 13.992 -8.969 1.00 79.56 104 ASP A O 1
ATOM 791 N N . ASP A 1 105 ? 3.082 11.967 -8.436 1.00 71.00 105 ASP A N 1
ATOM 792 C CA . ASP A 1 105 ? 2.237 11.788 -9.618 1.00 71.00 105 ASP A CA 1
ATOM 793 C C . ASP A 1 105 ? 0.778 12.219 -9.362 1.00 71.00 105 ASP A C 1
ATOM 795 O O . ASP A 1 105 ? -0.180 11.680 -9.926 1.00 71.00 105 ASP A O 1
ATOM 799 N N . ALA A 1 106 ? 0.592 13.188 -8.465 1.00 69.50 106 ALA A N 1
ATOM 800 C CA . ALA A 1 106 ? -0.649 13.939 -8.362 1.00 69.50 106 ALA A CA 1
ATOM 801 C C . ALA A 1 106 ? -0.778 14.906 -9.548 1.00 69.50 106 ALA A C 1
ATOM 803 O O . ALA A 1 106 ? 0.214 15.351 -10.126 1.00 69.50 106 ALA A O 1
ATOM 804 N N . ILE A 1 107 ? -2.007 15.282 -9.910 1.00 60.69 107 ILE A N 1
ATOM 805 C CA . ILE A 1 107 ? -2.223 16.325 -10.925 1.00 60.69 107 ILE A CA 1
ATOM 806 C C . ILE A 1 107 ? -1.469 17.591 -10.480 1.00 60.69 107 ILE A C 1
ATOM 808 O O . ILE A 1 107 ? -1.561 17.983 -9.313 1.00 60.69 107 ILE A O 1
ATOM 812 N N . VAL A 1 108 ? -0.721 18.230 -11.386 1.00 49.88 108 VAL A N 1
ATOM 813 C CA . VAL A 1 108 ? 0.034 19.463 -11.100 1.00 49.88 108 VAL A CA 1
ATOM 814 C C . VAL A 1 108 ? -0.882 20.485 -10.410 1.00 49.88 108 VAL A C 1
ATOM 816 O O . VAL A 1 108 ? -1.984 20.752 -10.880 1.00 49.88 108 VAL A O 1
ATOM 819 N N . GLY A 1 109 ? -0.456 21.022 -9.261 1.00 52.12 109 GLY A N 1
ATOM 820 C CA . GLY A 1 109 ? -1.260 21.947 -8.447 1.00 52.12 109 GLY A CA 1
ATOM 821 C C . GLY A 1 109 ? -2.211 21.288 -7.435 1.00 52.12 109 GLY A C 1
ATOM 822 O O . GLY A 1 109 ? -2.803 21.996 -6.625 1.00 52.12 109 GLY A O 1
ATOM 823 N N . THR A 1 110 ? -2.320 19.952 -7.408 1.00 54.66 110 THR A N 1
ATOM 824 C CA . THR A 1 110 ? -3.188 19.219 -6.460 1.00 54.66 110 THR A CA 1
ATOM 825 C C . THR A 1 110 ? -2.451 18.509 -5.326 1.00 54.66 110 THR A C 1
ATOM 827 O O . THR A 1 110 ? -3.098 17.930 -4.458 1.00 54.66 110 THR A O 1
ATOM 830 N N . GLY A 1 111 ? -1.117 18.602 -5.259 1.00 56.56 111 GLY A N 1
ATOM 831 C CA . GLY A 1 111 ? -0.320 17.944 -4.211 1.00 56.56 111 GLY A CA 1
ATOM 832 C C . GLY A 1 111 ? -0.758 18.293 -2.777 1.00 56.56 111 GLY A C 1
ATOM 833 O O . GLY A 1 111 ? -0.645 17.467 -1.875 1.00 56.56 111 GLY A O 1
ATOM 834 N N . VAL A 1 112 ? -1.352 19.477 -2.574 1.00 56.97 112 VAL A N 1
ATOM 835 C CA . VAL A 1 112 ? -1.922 19.921 -1.287 1.00 56.97 112 VAL A CA 1
ATOM 836 C C . VAL A 1 112 ? -3.181 19.127 -0.894 1.00 56.97 112 VAL A C 1
ATOM 838 O O . VAL A 1 112 ? -3.455 18.976 0.290 1.00 56.97 112 VAL A O 1
ATOM 841 N N . PHE A 1 113 ? -3.939 18.588 -1.852 1.00 56.69 113 PHE A N 1
ATOM 842 C CA . PHE A 1 113 ? -5.132 17.765 -1.598 1.00 56.69 113 PHE A CA 1
ATOM 843 C C . PHE A 1 113 ? -4.808 16.283 -1.369 1.00 56.69 113 PHE A C 1
ATOM 845 O O . PHE A 1 113 ? -5.678 15.541 -0.926 1.00 56.69 113 PHE A O 1
ATOM 852 N N . VAL A 1 114 ? -3.571 15.853 -1.644 1.00 55.81 114 VAL A N 1
ATOM 853 C CA . VAL A 1 114 ? -3.108 14.479 -1.380 1.00 55.81 114 VAL A CA 1
ATOM 854 C C . VAL A 1 114 ? -2.606 14.319 0.058 1.00 55.81 114 VAL A C 1
ATOM 856 O O . VAL A 1 114 ? -2.721 13.237 0.622 1.00 55.81 114 VAL A O 1
ATOM 859 N N . LYS A 1 115 ? -2.066 15.391 0.658 1.00 55.88 115 LYS A N 1
ATOM 860 C CA . LYS A 1 115 ? -1.426 15.372 1.989 1.00 55.88 115 LYS A CA 1
ATOM 861 C C . LYS A 1 115 ? -2.242 16.025 3.115 1.00 55.88 115 LYS A C 1
ATOM 863 O O . LYS A 1 115 ? -1.685 16.235 4.192 1.00 55.88 115 LYS A O 1
ATOM 868 N N . LYS A 1 116 ? -3.504 16.389 2.873 1.00 48.91 116 LYS A N 1
ATOM 869 C CA . LYS A 1 116 ? -4.389 16.945 3.910 1.00 48.91 116 LYS A CA 1
ATOM 870 C C . LYS A 1 116 ? -4.958 15.869 4.823 1.00 48.91 116 LYS A C 1
ATOM 872 O O . LYS A 1 116 ? -5.304 14.787 4.306 1.00 48.91 116 LYS A O 1
#

pLDDT: mean 83.12, std 12.11, range [48.91, 97.19]

Foldseek 3Di:
DVVVVVVVVVVVVVPPDPPPDDDDDPPDDDDWDKDQPQDDWDADPNDTDGHIDIPVVPPQAAEDEAEEEQEPVRCVVCVVVVVVVVVVVPDPNHYDYHYHYRLVRYDVPCSVVSPD

Organism: Mannheimia haemolytica (NCBI:txid75985)